Protein AF-A0A954EXG2-F1 (afdb_monomer_lite)

Sequence (104 aa):
MPHRYLPLVLIFASLTGCLSPFSTRLPEVVGRPAEVERRASQIKDPYPDSRLGPEVGFRPLEFQEQRAEPVNAKDRYYSGFVSRPRVSPTPAPAYPPGAMAPPM

pLDDT: mean 72.32, std 8.4, range [51.09, 84.62]

Secondary structure (DSSP, 8-state):
-GGGTHHHHHHHHHHHHHT-TTT--PPP-S---HHHHHHHHHSPP-SPBTTBS---S---GGGSSPPPHHHHHHHHHHHHHHT------PPPP---TT-PPPP-

Radius of gyration: 28.34 Å; chains: 1; bounding box: 52×89×40 Å

Foldseek 3Di:
DPVVCVVVVVVVVVVVVVPDPVVDDDDDPDDDPVVVVVVVLVDDQPDDDPVDDDDPVDDPPVCPDDDDPVSVVVVVVVCVVVPPPPPPPPPDPPDDPPDDDDDD

Structure (mmCIF, N/CA/C/O backbone):
data_AF-A0A954EXG2-F1
#
_entry.id   AF-A0A954EXG2-F1
#
loop_
_atom_site.group_PDB
_atom_site.id
_atom_site.type_symbol
_atom_site.label_atom_id
_atom_site.label_alt_id
_atom_site.label_comp_id
_atom_site.label_asym_id
_atom_site.label_entity_id
_atom_site.label_seq_id
_atom_site.pdbx_PDB_ins_code
_atom_site.Cartn_x
_atom_site.Cartn_y
_atom_site.Cartn_z
_atom_site.occupancy
_atom_site.B_iso_or_equiv
_atom_site.auth_seq_id
_atom_site.auth_comp_id
_atom_site.auth_asym_id
_atom_site.auth_atom_id
_atom_site.pdbx_PDB_model_num
ATOM 1 N N . MET A 1 1 ? -38.549 33.656 8.333 1.00 58.56 1 MET A N 1
ATOM 2 C CA . MET A 1 1 ? -37.885 33.725 7.009 1.00 58.56 1 MET A CA 1
ATOM 3 C C . MET A 1 1 ? -36.537 32.967 6.863 1.00 58.56 1 MET A C 1
ATOM 5 O O . MET A 1 1 ? -35.978 33.071 5.778 1.00 58.56 1 MET A O 1
ATOM 9 N N . PRO A 1 2 ? -36.008 32.156 7.816 1.00 64.31 2 PRO A N 1
ATOM 10 C CA . PRO A 1 2 ? -34.680 31.533 7.639 1.00 64.31 2 PRO A CA 1
ATOM 11 C C . PRO A 1 2 ? -34.670 30.235 6.803 1.00 64.31 2 PRO A C 1
ATOM 13 O O . PRO A 1 2 ? -33.646 29.883 6.229 1.00 64.31 2 PRO A O 1
ATOM 16 N N . HIS A 1 3 ? -35.800 29.530 6.668 1.00 68.31 3 HIS A N 1
ATOM 17 C CA . HIS A 1 3 ? -35.839 28.214 6.003 1.00 68.31 3 HIS A CA 1
ATOM 18 C C . HIS A 1 3 ? -35.637 28.246 4.481 1.00 68.31 3 HIS A C 1
ATOM 20 O O . HIS A 1 3 ? -35.339 27.215 3.888 1.00 68.31 3 HIS A O 1
ATOM 26 N N . ARG A 1 4 ? -35.761 29.416 3.839 1.00 79.38 4 ARG A N 1
ATOM 27 C CA . ARG A 1 4 ? -35.585 29.554 2.383 1.00 79.38 4 ARG A CA 1
ATOM 28 C C . ARG A 1 4 ? -34.136 29.358 1.931 1.00 79.38 4 ARG A C 1
ATOM 30 O O . ARG A 1 4 ? -33.912 28.953 0.799 1.00 79.38 4 ARG A O 1
ATOM 37 N N . TYR A 1 5 ? -33.171 29.610 2.815 1.00 83.88 5 TYR A N 1
ATOM 38 C CA . TYR A 1 5 ? -31.743 29.496 2.506 1.00 83.88 5 TYR A CA 1
ATOM 39 C C . TYR A 1 5 ? -31.146 28.138 2.895 1.00 83.88 5 TYR A C 1
ATOM 41 O O . TYR A 1 5 ? -30.061 27.798 2.438 1.00 83.88 5 TYR A O 1
ATOM 49 N N . LEU A 1 6 ? -31.867 27.335 3.684 1.00 81.94 6 LEU A N 1
ATOM 50 C CA . LEU A 1 6 ? -31.437 26.010 4.137 1.00 81.94 6 LEU A CA 1
ATOM 51 C C . LEU A 1 6 ? -31.040 25.053 2.991 1.00 81.94 6 LEU A C 1
ATOM 53 O O . LEU A 1 6 ? -29.965 24.460 3.091 1.00 81.94 6 LEU A O 1
ATOM 57 N N . PRO A 1 7 ? -31.804 24.918 1.883 1.00 83.38 7 PRO A N 1
ATOM 58 C CA . PRO A 1 7 ? -31.376 24.056 0.778 1.00 83.38 7 PRO A CA 1
ATOM 59 C C . PRO A 1 7 ? -30.117 24.588 0.080 1.00 83.38 7 PRO A C 1
ATOM 61 O O . PRO A 1 7 ? -29.258 23.812 -0.323 1.00 83.38 7 PRO A O 1
ATOM 64 N N . LEU A 1 8 ? -29.969 25.910 -0.010 1.00 84.00 8 LEU A N 1
ATOM 65 C CA . LEU A 1 8 ? -28.820 26.568 -0.635 1.00 84.00 8 LEU A CA 1
ATOM 66 C C . LEU A 1 8 ? -27.535 26.330 0.176 1.00 84.00 8 LEU A C 1
ATOM 68 O O . LEU A 1 8 ? -26.486 26.036 -0.393 1.00 84.00 8 LEU A O 1
ATOM 72 N N . VAL A 1 9 ? -27.643 26.373 1.508 1.00 84.12 9 VAL A N 1
ATOM 73 C CA . VAL A 1 9 ? -26.551 26.049 2.440 1.00 84.12 9 VAL A CA 1
ATOM 74 C C . VAL A 1 9 ? -26.161 24.570 2.357 1.00 84.12 9 VAL A C 1
ATOM 76 O O . VAL A 1 9 ? -24.971 24.267 2.318 1.00 84.12 9 VAL A O 1
ATOM 79 N N . LEU A 1 10 ? -27.128 23.647 2.269 1.00 82.19 10 LEU A N 1
ATOM 80 C CA . LEU A 1 10 ? -26.848 22.212 2.102 1.00 82.19 10 LEU A CA 1
ATOM 81 C C . LEU A 1 10 ? -26.133 21.905 0.781 1.00 82.19 10 LEU A C 1
ATOM 83 O O . LEU A 1 10 ? -25.173 21.137 0.770 1.00 82.19 10 LEU A O 1
ATOM 87 N N . ILE A 1 11 ? -26.555 22.536 -0.318 1.00 81.50 11 ILE A N 1
ATOM 88 C CA . ILE A 1 11 ? -25.907 22.379 -1.627 1.00 81.50 11 ILE A CA 1
ATOM 89 C C . ILE A 1 11 ? -24.457 22.873 -1.557 1.00 81.50 11 ILE A C 1
ATOM 91 O O . ILE A 1 11 ? -23.544 22.140 -1.936 1.00 81.50 11 ILE A O 1
ATOM 95 N N . PHE A 1 12 ? -24.220 24.064 -1.000 1.00 77.94 12 PHE A N 1
ATOM 96 C CA . PHE A 1 12 ? -22.863 24.599 -0.854 1.00 77.94 12 PHE A CA 1
ATOM 97 C C . PHE A 1 12 ? -21.974 23.721 0.039 1.00 77.94 12 PHE A C 1
ATOM 99 O O . PHE A 1 12 ? -20.819 23.479 -0.303 1.00 77.94 12 PHE A O 1
ATOM 106 N N . ALA A 1 13 ? -22.515 23.191 1.140 1.00 74.75 13 ALA A N 1
ATOM 107 C CA . ALA A 1 13 ? -21.790 22.293 2.039 1.00 74.75 13 ALA A CA 1
ATOM 108 C C . ALA A 1 13 ? -21.454 20.933 1.396 1.00 74.75 13 ALA A C 1
ATOM 110 O O . ALA A 1 13 ? -20.414 20.352 1.691 1.00 74.75 13 ALA A O 1
ATOM 111 N N . SER A 1 14 ? -22.300 20.427 0.492 1.00 71.62 14 SER A N 1
ATOM 112 C CA . SER A 1 14 ? -22.030 19.172 -0.225 1.00 71.62 14 SER A CA 1
ATOM 113 C C . SER A 1 14 ? -20.930 19.308 -1.289 1.00 71.62 14 SER A C 1
ATOM 115 O O . SER A 1 14 ? -20.156 18.375 -1.512 1.00 71.62 14 SER A O 1
ATOM 117 N N . LEU A 1 15 ? -20.805 20.489 -1.904 1.00 68.25 15 LEU A N 1
ATOM 118 C CA . LEU A 1 15 ? -19.808 20.758 -2.944 1.00 68.25 15 LEU A CA 1
ATOM 119 C C . LEU A 1 15 ? -18.398 20.960 -2.375 1.00 68.25 15 LEU A C 1
ATOM 121 O O . LEU A 1 15 ? -17.425 20.520 -2.987 1.00 68.25 15 LEU A O 1
ATOM 125 N N . THR A 1 16 ? -18.265 21.566 -1.191 1.00 66.06 16 THR A N 1
ATOM 126 C CA . THR A 1 16 ? -16.956 21.758 -0.538 1.00 66.06 16 THR A CA 1
ATOM 127 C C . THR A 1 16 ? -16.332 20.445 -0.059 1.00 66.06 16 THR A C 1
ATOM 129 O O . THR A 1 16 ? -15.108 20.340 -0.001 1.00 66.06 16 THR A O 1
ATOM 132 N N . GLY A 1 17 ? -17.146 1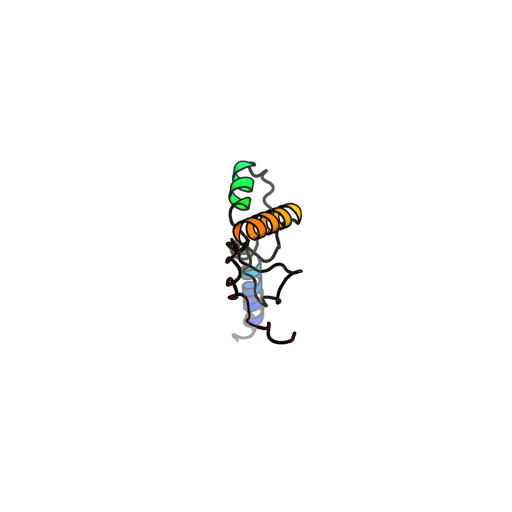9.421 0.221 1.00 61.03 17 GLY A N 1
ATOM 133 C CA . GLY A 1 17 ? -16.667 18.083 0.580 1.00 61.03 17 GLY A CA 1
ATOM 134 C C . GLY A 1 17 ? -16.079 17.289 -0.593 1.00 61.03 17 GLY A C 1
ATOM 135 O O . GLY A 1 17 ? -15.156 16.503 -0.392 1.00 61.03 17 GLY A O 1
ATOM 136 N N . CYS A 1 18 ? -16.561 17.513 -1.821 1.00 61.28 18 CYS A N 1
ATOM 137 C CA . CYS A 1 18 ? -16.176 16.707 -2.989 1.00 61.28 18 CYS A CA 1
ATOM 138 C C . CYS A 1 18 ? -14.861 17.144 -3.661 1.00 61.28 18 CYS A C 1
ATOM 140 O O . CYS A 1 18 ? -14.242 16.342 -4.350 1.00 61.28 18 CYS A O 1
ATOM 142 N N . LEU A 1 19 ? -14.421 18.391 -3.467 1.00 57.62 19 LEU A N 1
ATOM 143 C CA . LEU A 1 19 ? -13.206 18.958 -4.084 1.00 57.62 19 LEU A CA 1
ATOM 144 C C . LEU A 1 19 ? -12.041 19.114 -3.096 1.00 57.62 19 LEU A C 1
ATOM 146 O O . LEU A 1 19 ? -11.046 19.775 -3.391 1.00 57.62 19 LEU A O 1
ATOM 150 N N . SER A 1 20 ? -12.156 18.527 -1.904 1.00 60.41 20 SER A N 1
ATOM 151 C CA . SER A 1 20 ? -11.100 18.610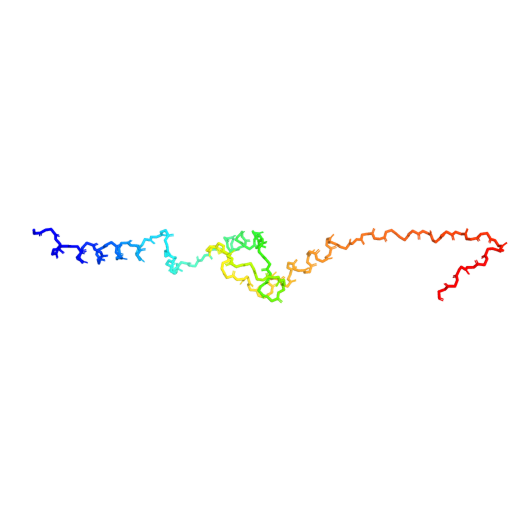 -0.903 1.00 60.41 20 SER A CA 1
ATOM 152 C C . SER A 1 20 ? -9.945 17.656 -1.249 1.00 60.41 20 SER A C 1
ATOM 154 O O . SER A 1 20 ? -10.192 16.457 -1.441 1.00 60.41 20 SER A O 1
ATOM 156 N N . PRO A 1 21 ? -8.680 18.126 -1.253 1.00 58.00 21 PRO A N 1
ATOM 157 C CA . PRO A 1 21 ? -7.502 17.277 -1.468 1.00 58.00 21 PRO A CA 1
ATOM 158 C C . PRO A 1 21 ? -7.305 16.242 -0.350 1.00 58.00 21 PRO A C 1
ATOM 160 O O . PRO A 1 21 ? -6.520 15.313 -0.499 1.00 58.00 21 PRO A O 1
ATOM 163 N N . PHE A 1 22 ? -8.034 16.375 0.765 1.00 59.75 22 PHE A N 1
ATOM 164 C CA . PHE A 1 22 ? -8.086 15.362 1.820 1.00 59.75 22 PHE A CA 1
ATOM 165 C C . PHE A 1 22 ? -8.928 14.136 1.449 1.00 59.75 22 PHE A C 1
ATOM 167 O O . PHE A 1 22 ? -8.730 13.081 2.042 1.00 59.75 22 PHE A O 1
ATOM 174 N N . SER A 1 23 ? -9.865 14.261 0.503 1.00 52.62 23 SER A N 1
ATOM 175 C CA . SER A 1 23 ? -10.784 13.172 0.140 1.00 52.62 23 SER A CA 1
ATOM 176 C C . SER A 1 23 ? -10.646 12.696 -1.304 1.00 52.62 23 SER A C 1
ATOM 178 O O . SER A 1 23 ? -11.157 11.628 -1.632 1.00 52.62 23 SER A O 1
ATOM 180 N N . THR A 1 24 ? -9.969 13.456 -2.168 1.00 54.91 24 THR A N 1
ATOM 181 C CA . THR A 1 24 ? -9.783 13.105 -3.580 1.00 54.91 24 THR A CA 1
ATOM 182 C C . THR A 1 24 ? -8.302 13.036 -3.933 1.00 54.91 24 THR A C 1
ATOM 184 O O . THR A 1 24 ? -7.575 14.023 -3.845 1.00 54.91 24 THR A O 1
ATOM 187 N N . ARG A 1 25 ? -7.840 11.853 -4.359 1.00 59.72 25 ARG A N 1
ATOM 188 C CA . ARG A 1 25 ? -6.558 11.734 -5.057 1.00 59.72 25 ARG A CA 1
ATOM 189 C C . ARG A 1 25 ? -6.762 12.138 -6.508 1.00 59.72 25 ARG A C 1
ATOM 191 O O . ARG A 1 25 ? -7.458 11.451 -7.251 1.00 59.72 25 ARG A O 1
ATOM 198 N N . LEU A 1 26 ? -6.138 13.239 -6.905 1.00 69.81 26 LEU A N 1
ATOM 199 C CA . LEU A 1 26 ? -6.042 13.603 -8.310 1.00 69.81 26 LEU A CA 1
ATOM 200 C C . LEU A 1 26 ? -4.993 12.709 -8.990 1.00 69.81 26 LEU A C 1
ATOM 202 O O . LEU A 1 26 ? -3.965 12.413 -8.375 1.00 69.81 26 LEU A O 1
ATOM 206 N N . PRO A 1 27 ? -5.229 12.266 -10.236 1.00 59.47 27 PRO A N 1
ATOM 207 C CA . PRO A 1 27 ? -4.205 11.567 -10.996 1.00 59.47 27 PRO A CA 1
ATOM 208 C C . PRO A 1 27 ? -3.012 12.507 -11.208 1.00 59.47 27 PRO A C 1
ATOM 210 O O . PRO A 1 27 ? -3.138 13.570 -11.815 1.00 59.47 27 PRO A O 1
ATOM 213 N N . GLU A 1 28 ? -1.846 12.127 -10.687 1.00 63.59 28 GLU A N 1
ATOM 214 C CA . GLU A 1 28 ? -0.599 12.838 -10.958 1.00 63.59 28 GLU A CA 1
ATOM 215 C C . GLU A 1 28 ? -0.137 12.492 -12.380 1.00 63.59 28 GLU A C 1
ATOM 217 O O . GLU A 1 28 ? 0.157 11.340 -12.686 1.00 63.59 28 GLU A O 1
ATOM 222 N N . VAL A 1 29 ? -0.052 13.495 -13.259 1.00 65.12 29 VAL A N 1
ATOM 223 C CA . VAL A 1 29 ? 0.464 13.347 -14.641 1.00 65.12 29 VAL A CA 1
ATOM 224 C C . VAL A 1 29 ? 2.005 13.334 -14.667 1.00 65.12 29 VAL A C 1
ATOM 226 O O . VAL A 1 29 ? 2.638 13.298 -15.719 1.00 65.12 29 VAL A O 1
ATOM 229 N N . VAL A 1 30 ? 2.643 13.377 -13.497 1.00 71.75 30 VAL A N 1
ATOM 230 C CA . VAL A 1 30 ? 4.097 13.443 -13.373 1.00 71.75 30 VAL A CA 1
ATOM 231 C C . VAL A 1 30 ? 4.652 12.024 -13.313 1.00 71.75 30 VAL A C 1
ATOM 233 O O . VAL A 1 30 ? 4.277 11.241 -12.442 1.00 71.75 30 VAL A O 1
ATOM 236 N N . GLY A 1 31 ? 5.567 11.695 -14.229 1.00 65.00 31 GLY A N 1
ATOM 237 C CA . GLY A 1 31 ? 6.314 10.441 -14.173 1.00 65.00 31 GLY A CA 1
ATOM 238 C C . GLY A 1 31 ? 7.049 10.341 -12.839 1.00 65.00 31 GLY A C 1
ATOM 239 O O . GLY A 1 31 ? 7.954 11.130 -12.561 1.00 65.00 31 GLY A O 1
ATOM 240 N N . ARG A 1 32 ? 6.632 9.404 -11.986 1.00 72.00 32 ARG A N 1
ATOM 241 C CA . ARG A 1 32 ? 7.266 9.200 -10.684 1.00 72.00 32 ARG A CA 1
ATOM 242 C C . ARG A 1 32 ? 8.633 8.552 -10.919 1.00 72.00 32 ARG A C 1
ATOM 244 O O . ARG A 1 32 ? 8.731 7.610 -11.704 1.00 72.00 32 ARG A O 1
ATOM 251 N N . PRO A 1 33 ? 9.708 9.032 -10.273 1.00 78.69 33 PRO A N 1
ATOM 252 C CA . PRO A 1 33 ? 11.008 8.394 -10.411 1.00 78.69 33 PRO A CA 1
ATOM 253 C C . PRO A 1 33 ? 10.943 6.968 -9.845 1.00 78.69 33 PRO A C 1
ATOM 255 O O . PRO A 1 33 ? 10.342 6.740 -8.792 1.00 78.69 33 PRO A O 1
ATOM 258 N N . ALA A 1 34 ? 11.603 6.017 -10.512 1.00 77.00 34 ALA A N 1
ATOM 259 C CA . ALA A 1 34 ? 11.578 4.592 -10.152 1.00 77.00 34 ALA A CA 1
ATOM 260 C C . ALA A 1 34 ? 11.983 4.322 -8.688 1.00 77.00 34 ALA A C 1
ATOM 262 O O . ALA A 1 34 ? 11.552 3.351 -8.070 1.00 77.00 34 ALA A O 1
ATOM 263 N N . GLU A 1 35 ? 12.794 5.200 -8.095 1.00 79.62 35 GLU A N 1
ATOM 264 C CA . GLU A 1 35 ? 13.189 5.131 -6.687 1.00 79.62 35 GLU A CA 1
ATOM 265 C C . GLU A 1 35 ? 12.013 5.337 -5.722 1.00 79.62 35 GLU A C 1
ATOM 267 O O . GLU A 1 35 ? 11.942 4.673 -4.686 1.00 79.62 35 GLU A O 1
ATOM 272 N N . VAL A 1 36 ? 11.075 6.225 -6.062 1.00 77.31 36 VAL A N 1
ATOM 273 C CA . VAL A 1 36 ? 9.877 6.497 -5.254 1.00 77.31 36 VAL A CA 1
ATOM 274 C C . VAL A 1 36 ? 8.918 5.315 -5.323 1.00 77.31 36 VAL A C 1
ATOM 276 O O . VAL A 1 36 ? 8.417 4.879 -4.287 1.00 77.31 36 VAL A O 1
ATOM 279 N N . GLU A 1 37 ? 8.734 4.729 -6.505 1.00 70.56 37 GLU A N 1
ATOM 280 C CA . GLU A 1 37 ? 7.950 3.498 -6.665 1.00 70.56 37 GLU A CA 1
ATOM 281 C C . GLU A 1 37 ? 8.575 2.332 -5.898 1.00 70.56 37 GLU A C 1
ATOM 283 O O . GLU A 1 37 ? 7.882 1.587 -5.200 1.00 70.56 37 GLU A O 1
ATOM 288 N N . ARG A 1 38 ? 9.908 2.217 -5.935 1.00 73.12 38 ARG A N 1
ATOM 289 C CA . ARG A 1 38 ? 10.633 1.188 -5.191 1.00 73.12 38 ARG A CA 1
ATOM 290 C C . ARG A 1 38 ? 10.451 1.350 -3.684 1.00 73.12 38 ARG A C 1
ATOM 292 O O . ARG A 1 38 ? 10.200 0.352 -3.014 1.00 73.12 38 ARG A O 1
ATOM 299 N N . ARG A 1 39 ? 10.516 2.572 -3.147 1.00 74.88 39 ARG A N 1
ATOM 300 C CA . ARG A 1 39 ? 10.254 2.841 -1.719 1.00 74.88 39 ARG A CA 1
ATOM 301 C C . ARG A 1 39 ? 8.802 2.559 -1.337 1.00 74.88 39 ARG A C 1
ATOM 303 O O . ARG A 1 39 ? 8.565 1.924 -0.316 1.00 74.88 39 ARG A O 1
ATOM 310 N N . ALA A 1 40 ? 7.841 2.943 -2.174 1.00 67.88 40 ALA A N 1
ATOM 311 C CA . ALA A 1 40 ? 6.434 2.620 -1.946 1.00 67.88 40 ALA A CA 1
ATOM 312 C C . ALA A 1 40 ? 6.187 1.098 -1.935 1.00 67.88 40 ALA A C 1
ATOM 314 O O . ALA A 1 40 ? 5.424 0.600 -1.111 1.00 67.88 40 ALA A O 1
ATOM 315 N N . SER A 1 41 ? 6.897 0.343 -2.782 1.00 66.81 41 SER A N 1
ATOM 316 C CA . SER A 1 41 ? 6.797 -1.123 -2.839 1.00 66.81 41 SER A CA 1
ATOM 317 C C . SER A 1 41 ? 7.375 -1.849 -1.615 1.00 66.81 41 SER A C 1
ATOM 319 O O . SER A 1 41 ? 7.061 -3.020 -1.413 1.00 66.81 41 SER A O 1
ATOM 321 N N . GLN A 1 42 ? 8.203 -1.179 -0.801 1.00 71.31 42 GLN A N 1
ATOM 322 C CA . GLN A 1 42 ? 8.805 -1.763 0.408 1.00 71.31 42 GLN A CA 1
ATOM 323 C C . GLN A 1 42 ? 7.850 -1.794 1.600 1.00 71.31 42 GLN A C 1
ATOM 325 O O . GLN A 1 42 ? 7.946 -2.688 2.437 1.00 71.31 42 GLN A O 1
ATOM 330 N N . ILE A 1 43 ? 6.936 -0.827 1.694 1.00 73.94 43 ILE A N 1
ATOM 331 C CA . ILE A 1 43 ? 5.876 -0.841 2.707 1.00 73.94 43 ILE A CA 1
ATOM 332 C C . ILE A 1 43 ? 5.022 -2.059 2.391 1.00 73.94 43 ILE A C 1
ATOM 334 O O . ILE A 1 43 ? 4.613 -2.150 1.249 1.00 73.94 43 ILE A O 1
ATOM 338 N N . LYS A 1 44 ? 4.761 -2.987 3.317 1.00 76.00 44 LYS A N 1
ATOM 339 C CA . LYS A 1 44 ? 3.899 -4.164 3.085 1.00 76.00 44 LYS A CA 1
ATOM 340 C C . LYS A 1 44 ? 2.430 -3.811 3.344 1.00 76.00 44 LYS A C 1
ATOM 342 O O . LYS A 1 44 ? 2.159 -2.948 4.170 1.00 76.00 44 LYS A O 1
ATOM 347 N N . ASP A 1 45 ? 1.493 -4.451 2.642 1.00 81.06 45 ASP A N 1
ATOM 348 C CA . ASP A 1 45 ? 0.065 -4.336 2.970 1.00 81.06 45 ASP A CA 1
ATOM 349 C C . ASP A 1 45 ? -0.214 -5.169 4.235 1.00 81.06 45 ASP A C 1
ATOM 351 O O . ASP A 1 45 ? 0.056 -6.376 4.223 1.00 81.06 45 ASP A O 1
ATOM 355 N N . PRO A 1 46 ? -0.661 -4.551 5.344 1.00 77.62 46 PRO A N 1
ATOM 356 C CA . PRO A 1 46 ? -0.954 -5.279 6.571 1.00 77.62 46 PRO A CA 1
ATOM 357 C C . PRO A 1 46 ? -2.295 -6.027 6.517 1.00 77.62 46 PRO A C 1
ATOM 359 O O . PRO A 1 46 ? -2.552 -6.851 7.394 1.00 77.62 46 PRO A O 1
ATOM 362 N N . TYR A 1 47 ? -3.153 -5.756 5.529 1.00 81.81 47 TYR A N 1
ATOM 363 C CA . TYR A 1 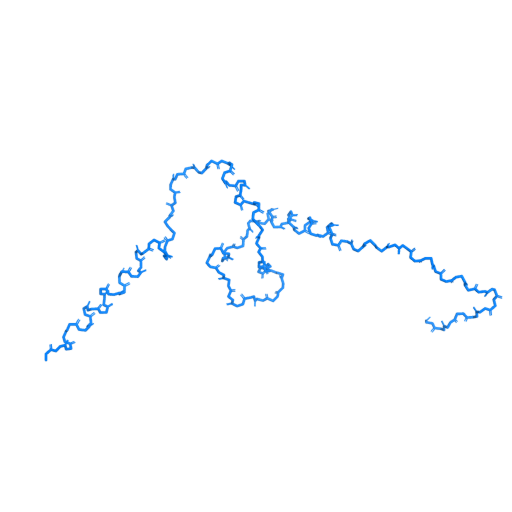47 ? -4.476 -6.365 5.427 1.00 81.81 47 TYR A CA 1
ATOM 364 C C . TYR A 1 47 ? -4.430 -7.712 4.694 1.00 81.81 47 TYR A C 1
ATOM 366 O O . TYR A 1 47 ? -3.569 -7.931 3.837 1.00 81.81 47 TYR A O 1
ATOM 374 N N . PRO A 1 48 ? -5.351 -8.641 5.019 1.00 78.12 48 PRO A N 1
ATOM 375 C CA . PRO A 1 48 ? -5.416 -9.934 4.350 1.00 78.12 48 PRO A CA 1
ATOM 376 C C . PRO A 1 48 ? -5.707 -9.766 2.857 1.00 78.12 48 PRO A C 1
ATOM 378 O O . PRO A 1 48 ? -6.127 -8.713 2.388 1.00 78.12 48 PRO A O 1
ATOM 381 N N . ASP A 1 49 ? -5.489 -10.814 2.083 1.00 79.50 49 ASP A N 1
ATOM 382 C CA . ASP A 1 49 ? -5.818 -10.817 0.662 1.00 79.50 49 ASP A CA 1
ATOM 383 C C . ASP A 1 49 ? -7.344 -10.835 0.473 1.00 79.50 49 ASP A C 1
ATOM 385 O O . ASP A 1 49 ? -8.046 -11.492 1.238 1.00 79.50 49 ASP A O 1
ATOM 389 N N . SER A 1 50 ? -7.880 -10.180 -0.559 1.00 80.62 50 SER A N 1
ATOM 390 C CA . SER A 1 50 ? -9.311 -10.309 -0.890 1.00 80.62 50 SER A CA 1
ATOM 391 C C . SER A 1 50 ? -9.706 -11.745 -1.267 1.00 80.62 50 SER A C 1
ATOM 393 O O . SER A 1 50 ? -10.859 -12.135 -1.109 1.00 80.62 50 SER A O 1
ATOM 395 N N . ARG A 1 51 ? -8.746 -12.551 -1.741 1.00 82.44 51 ARG A N 1
ATOM 396 C CA . ARG A 1 51 ? -8.942 -13.952 -2.146 1.00 82.44 51 ARG A CA 1
ATOM 397 C C . ARG A 1 51 ? -8.579 -14.959 -1.052 1.00 82.44 51 ARG A C 1
ATOM 399 O O . ARG A 1 51 ? -8.851 -16.145 -1.224 1.00 82.44 51 ARG A O 1
ATOM 406 N N . LEU A 1 52 ? -7.911 -14.528 0.022 1.00 75.12 52 LEU A N 1
ATOM 407 C CA . LEU A 1 52 ? -7.428 -15.396 1.100 1.00 75.12 52 LEU A CA 1
ATOM 408 C C . LEU A 1 52 ? -7.704 -14.756 2.461 1.00 75.12 52 LEU A C 1
ATOM 410 O O . LEU A 1 52 ? -7.042 -13.798 2.856 1.00 75.12 52 LEU A O 1
ATOM 414 N N . GLY A 1 53 ? -8.607 -15.381 3.210 1.00 75.44 53 GLY A N 1
ATOM 415 C CA . GLY A 1 53 ? -8.949 -14.991 4.572 1.00 75.44 53 GLY A CA 1
ATOM 416 C C . GLY A 1 53 ? -10.347 -14.385 4.687 1.00 75.44 53 GLY A C 1
ATOM 417 O O . GLY A 1 53 ? -11.076 -14.297 3.699 1.00 75.44 53 GLY A O 1
ATOM 418 N N . PRO A 1 54 ? -10.749 -14.022 5.912 1.00 76.75 54 PRO A N 1
ATOM 419 C CA . PRO A 1 54 ? -12.025 -13.370 6.152 1.00 76.75 54 PRO A CA 1
ATOM 420 C C . PRO A 1 54 ? -12.016 -11.953 5.578 1.00 76.75 54 PRO A C 1
ATOM 422 O O . PRO A 1 54 ? -10.997 -11.255 5.614 1.00 76.75 54 PRO A O 1
ATOM 425 N N . GLU A 1 55 ? -13.171 -11.516 5.085 1.00 77.69 55 GLU A N 1
ATOM 426 C CA . GLU A 1 55 ? -13.336 -10.140 4.647 1.00 77.69 55 GLU A CA 1
ATOM 427 C C . GLU A 1 55 ? -13.208 -9.207 5.859 1.00 77.69 55 GLU A C 1
ATOM 429 O O . GLU A 1 55 ? -14.012 -9.220 6.793 1.00 77.69 55 GLU A O 1
ATOM 434 N N . VAL A 1 56 ? 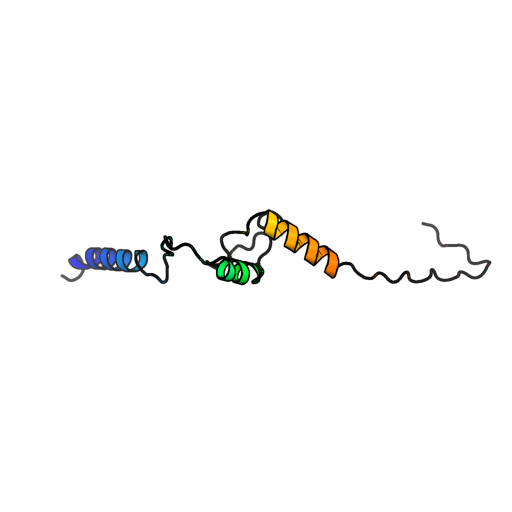-12.150 -8.401 5.861 1.00 72.50 56 VAL A N 1
ATOM 435 C CA . VAL A 1 56 ? -12.010 -7.281 6.786 1.00 72.50 56 VAL A CA 1
ATOM 436 C C . VAL A 1 56 ? -12.961 -6.190 6.312 1.00 72.50 56 VAL A C 1
ATOM 438 O O . VAL A 1 56 ? -12.650 -5.462 5.375 1.00 72.50 56 VAL A O 1
ATOM 441 N N . GLY A 1 57 ? -14.135 -6.097 6.943 1.00 73.94 57 GLY A N 1
ATOM 442 C CA . GLY A 1 57 ? -15.222 -5.193 6.536 1.00 73.94 57 GLY A CA 1
ATOM 443 C C . GLY A 1 57 ? -14.860 -3.702 6.457 1.00 73.94 57 GLY A C 1
ATOM 444 O O . GLY A 1 57 ? -15.662 -2.905 5.982 1.00 73.94 57 GLY A O 1
ATOM 445 N N . PHE A 1 58 ? -13.659 -3.307 6.892 1.00 76.69 58 PHE A N 1
ATOM 446 C CA . PHE A 1 58 ? -13.115 -1.976 6.661 1.00 76.69 58 PHE A CA 1
ATOM 447 C C . PHE A 1 58 ? -11.607 -2.029 6.373 1.00 76.69 58 PHE A C 1
ATOM 449 O O . PHE A 1 58 ? -10.820 -2.481 7.209 1.00 76.69 58 PHE A O 1
ATOM 456 N N . ARG A 1 59 ? -11.206 -1.515 5.203 1.00 83.75 59 ARG A N 1
ATOM 457 C CA . ARG A 1 59 ? -9.811 -1.192 4.867 1.00 83.75 59 ARG A CA 1
ATOM 458 C C . ARG A 1 59 ? -9.638 0.330 4.834 1.00 83.75 59 ARG A C 1
ATOM 460 O O . ARG A 1 59 ? -10.504 1.014 4.283 1.00 83.75 59 ARG A O 1
ATOM 467 N N . PRO A 1 60 ? -8.539 0.880 5.374 1.00 81.44 60 PRO A N 1
ATOM 468 C CA . PRO A 1 60 ? -8.212 2.290 5.217 1.00 81.44 60 PRO A CA 1
ATOM 469 C C . PRO A 1 60 ? -8.094 2.666 3.740 1.00 81.44 60 PRO A C 1
ATOM 471 O O . PRO A 1 60 ? -7.746 1.827 2.909 1.00 81.44 60 PRO A O 1
ATOM 474 N N . LEU A 1 61 ? -8.325 3.945 3.430 1.00 77.00 61 LEU A N 1
ATOM 475 C CA . LEU A 1 61 ? -8.311 4.466 2.056 1.00 77.00 61 LEU A CA 1
ATOM 476 C C . LEU A 1 61 ? -7.032 4.093 1.286 1.00 77.00 61 LEU A C 1
ATOM 478 O O . LEU A 1 61 ? -7.082 3.774 0.105 1.00 77.00 61 LEU A O 1
ATOM 482 N N . GLU A 1 62 ? -5.892 4.095 1.973 1.00 73.25 62 GLU A N 1
ATOM 483 C CA . GLU A 1 62 ? -4.571 3.826 1.394 1.00 73.25 62 GLU A CA 1
ATOM 484 C C . GLU A 1 62 ? -4.336 2.348 1.031 1.00 73.25 62 GLU A C 1
ATOM 486 O O . GLU A 1 62 ? -3.380 2.045 0.321 1.00 73.25 62 GLU A O 1
ATOM 491 N N . PHE A 1 63 ? -5.205 1.441 1.493 1.00 77.56 63 PHE A N 1
ATOM 492 C CA . PHE A 1 63 ? -5.110 -0.013 1.307 1.00 77.56 63 PHE A CA 1
ATOM 493 C C . PHE A 1 63 ? -6.393 -0.613 0.705 1.00 77.56 63 PHE A C 1
ATOM 495 O O . PHE A 1 63 ? -6.631 -1.816 0.819 1.00 77.56 63 PHE A O 1
ATOM 502 N N . GLN A 1 64 ? -7.253 0.215 0.094 1.00 79.75 64 GLN A N 1
ATOM 503 C CA . GLN A 1 64 ? -8.450 -0.273 -0.603 1.00 79.75 64 GLN A CA 1
ATOM 504 C C . GLN A 1 64 ? -8.083 -1.151 -1.799 1.00 79.75 64 GLN A C 1
ATOM 506 O O . GLN A 1 64 ? -8.704 -2.190 -2.018 1.00 79.75 64 GLN A O 1
ATOM 511 N N . GLU A 1 65 ? -7.056 -0.751 -2.547 1.00 80.25 65 GLU A N 1
ATOM 512 C CA . GLU A 1 65 ? -6.541 -1.541 -3.654 1.00 80.25 65 GLU A CA 1
ATOM 513 C C . GLU A 1 65 ? -5.493 -2.529 -3.163 1.00 80.25 65 GLU A C 1
ATOM 515 O O . GLU A 1 65 ? -4.461 -2.174 -2.587 1.00 80.25 65 GLU A O 1
ATOM 520 N N . GLN A 1 66 ? -5.754 -3.797 -3.449 1.00 79.56 66 GLN A N 1
ATOM 521 C CA . GLN A 1 66 ? -4.773 -4.839 -3.249 1.00 79.56 66 GLN A CA 1
ATOM 522 C C . 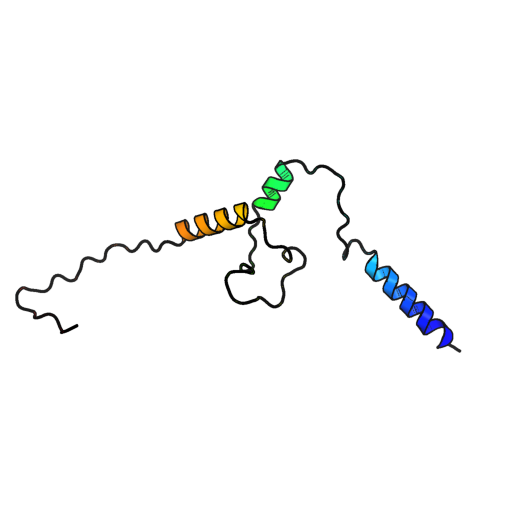GLN A 1 66 ? -3.648 -4.702 -4.281 1.00 79.56 66 GLN A C 1
ATOM 524 O O . GLN A 1 66 ? -3.879 -4.400 -5.452 1.00 79.56 66 GLN A O 1
ATOM 529 N N . ARG A 1 67 ? -2.409 -4.965 -3.857 1.00 80.38 67 ARG A N 1
ATOM 530 C CA . ARG A 1 67 ? -1.237 -4.893 -4.742 1.00 80.38 67 ARG A CA 1
ATOM 531 C C . ARG A 1 67 ? -1.359 -5.821 -5.939 1.00 80.38 67 ARG A C 1
ATOM 533 O O . ARG A 1 67 ? -1.935 -6.905 -5.848 1.00 80.38 67 ARG A O 1
ATOM 540 N N . ALA A 1 68 ? -0.680 -5.425 -7.015 1.00 83.44 68 ALA A N 1
ATOM 541 C CA . ALA A 1 68 ? -0.502 -6.248 -8.199 1.00 83.44 68 ALA A CA 1
ATOM 542 C C . ALA A 1 68 ? -0.059 -7.675 -7.833 1.00 83.44 68 ALA A C 1
ATOM 544 O O . ALA A 1 68 ? 0.830 -7.883 -6.999 1.00 83.44 68 ALA A O 1
ATOM 545 N N . GLU A 1 69 ? -0.666 -8.648 -8.511 1.00 81.88 69 GLU A N 1
ATOM 546 C CA . GLU A 1 69 ? -0.439 -10.082 -8.324 1.00 81.88 69 GLU A CA 1
ATOM 547 C C . GLU A 1 69 ? 1.047 -10.483 -8.212 1.00 81.88 69 GLU A C 1
ATOM 549 O O . GLU A 1 69 ? 1.375 -11.134 -7.217 1.00 81.88 69 GLU A O 1
ATOM 554 N N . PRO A 1 70 ? 1.976 -10.029 -9.083 1.00 84.06 70 PRO A N 1
ATOM 555 C CA . PRO A 1 70 ? 3.378 -10.447 -8.994 1.00 84.06 70 PRO A CA 1
ATOM 556 C C . PRO A 1 70 ? 4.063 -10.012 -7.692 1.00 84.06 70 PRO A C 1
ATOM 558 O O . PRO A 1 70 ? 4.921 -10.721 -7.163 1.00 84.06 70 PRO A O 1
ATOM 561 N N . VAL A 1 71 ? 3.684 -8.856 -7.140 1.00 82.19 71 VAL A N 1
ATOM 562 C CA . VAL A 1 71 ? 4.228 -8.364 -5.864 1.00 82.19 71 VAL A CA 1
ATOM 563 C C . VAL A 1 71 ? 3.678 -9.195 -4.710 1.00 82.19 71 VAL A C 1
ATOM 565 O O . VAL A 1 71 ? 4.426 -9.616 -3.832 1.00 82.19 71 VAL A O 1
ATOM 568 N N . ASN A 1 72 ? 2.382 -9.489 -4.747 1.00 81.44 72 ASN A N 1
ATOM 569 C CA . ASN A 1 72 ? 1.716 -10.268 -3.716 1.00 81.44 72 ASN A CA 1
ATOM 570 C C . ASN A 1 72 ? 2.198 -11.734 -3.700 1.00 81.44 72 ASN A C 1
ATOM 572 O O . ASN A 1 72 ? 2.469 -12.297 -2.640 1.00 81.44 72 ASN A O 1
ATOM 576 N N . ALA A 1 73 ? 2.393 -12.344 -4.873 1.00 83.75 73 ALA A N 1
ATOM 577 C CA . ALA A 1 73 ? 2.970 -13.680 -5.010 1.00 83.75 73 ALA A CA 1
ATOM 578 C C . ALA A 1 73 ? 4.379 -13.754 -4.402 1.00 83.75 73 ALA A C 1
ATOM 580 O O . ALA A 1 73 ? 4.687 -14.676 -3.640 1.00 83.75 73 ALA A O 1
ATOM 581 N N . LYS A 1 74 ? 5.209 -12.741 -4.675 1.00 84.62 74 LYS A N 1
ATOM 582 C CA . LYS A 1 74 ? 6.538 -12.592 -4.077 1.00 84.62 74 LYS A CA 1
ATOM 583 C C . LYS A 1 74 ? 6.454 -12.508 -2.548 1.00 84.62 74 LYS A C 1
ATOM 585 O O . LYS A 1 74 ? 7.170 -13.231 -1.859 1.00 84.62 74 LYS A O 1
ATOM 590 N N . ASP A 1 75 ? 5.560 -11.683 -2.010 1.00 81.00 75 ASP A N 1
ATOM 591 C CA . ASP A 1 75 ? 5.402 -11.511 -0.562 1.00 81.00 75 ASP A CA 1
ATOM 592 C C . ASP A 1 75 ? 4.933 -12.797 0.131 1.00 81.00 75 ASP A C 1
ATOM 594 O O . ASP A 1 75 ? 5.475 -13.151 1.183 1.00 81.00 75 ASP A O 1
ATOM 598 N N . ARG A 1 76 ? 3.994 -13.539 -0.477 1.00 79.88 76 ARG A N 1
ATOM 599 C CA . ARG A 1 76 ? 3.558 -14.858 0.016 1.00 79.88 76 ARG A CA 1
ATOM 600 C C . ARG A 1 76 ? 4.707 -15.859 0.034 1.00 79.88 76 ARG A C 1
ATOM 602 O O . ARG A 1 76 ? 4.870 -16.581 1.020 1.00 79.88 76 ARG A O 1
ATOM 609 N N . TYR A 1 77 ? 5.509 -15.888 -1.030 1.00 83.75 77 TYR A N 1
ATOM 610 C CA . TYR A 1 77 ? 6.682 -16.753 -1.122 1.00 83.75 77 TYR A CA 1
ATOM 611 C C . TYR A 1 77 ? 7.688 -16.448 -0.004 1.00 83.75 77 TYR A C 1
ATOM 613 O O . TYR A 1 77 ? 8.103 -17.356 0.718 1.00 83.75 77 TYR A O 1
ATOM 621 N N . TYR A 1 78 ? 8.015 -15.169 0.211 1.00 79.50 78 TYR A N 1
ATOM 622 C CA . TYR A 1 78 ? 8.920 -14.765 1.289 1.00 79.50 78 TYR A CA 1
ATOM 623 C C . TYR A 1 78 ? 8.356 -15.072 2.679 1.00 79.50 78 TYR A C 1
ATOM 625 O O . TYR A 1 78 ? 9.085 -15.608 3.515 1.00 79.50 78 TYR A O 1
ATOM 633 N N . SER A 1 79 ? 7.071 -14.799 2.938 1.00 75.75 79 SER A N 1
ATOM 634 C CA . SER A 1 79 ? 6.465 -15.157 4.227 1.00 75.75 79 SER A CA 1
ATOM 635 C C . SER A 1 79 ? 6.460 -16.665 4.450 1.00 75.75 79 SER A C 1
ATOM 637 O O . SER A 1 79 ? 6.823 -17.119 5.527 1.00 75.75 79 SER A O 1
ATOM 639 N N . GLY A 1 80 ? 6.142 -17.454 3.421 1.00 74.75 80 GLY A N 1
ATOM 640 C CA . GLY A 1 80 ? 6.153 -18.911 3.504 1.00 74.75 80 GLY A CA 1
ATOM 641 C C . GLY A 1 80 ? 7.543 -19.471 3.793 1.00 74.75 80 GLY A C 1
ATOM 642 O O . GLY A 1 80 ? 7.653 -20.451 4.519 1.00 74.75 80 GLY A O 1
ATOM 643 N N . PHE A 1 81 ? 8.604 -18.842 3.284 1.00 75.38 81 PHE A N 1
ATOM 644 C CA . PHE A 1 81 ? 9.982 -19.247 3.562 1.00 75.38 81 PHE A CA 1
ATOM 645 C C . PHE A 1 81 ? 10.405 -18.946 5.007 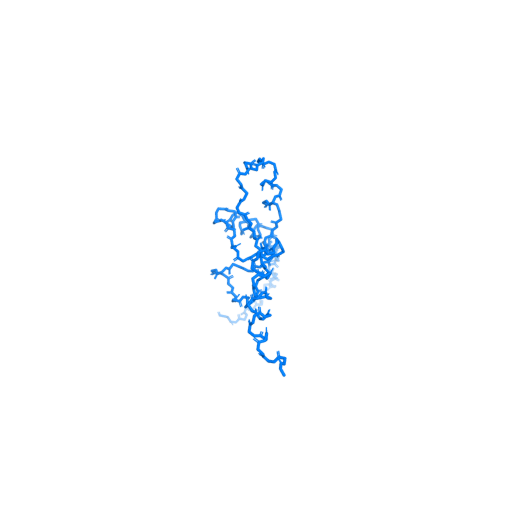1.00 75.38 81 PHE A C 1
ATOM 647 O O . PHE A 1 81 ? 10.989 -19.805 5.666 1.00 75.38 81 PHE A O 1
ATOM 654 N N . VAL A 1 82 ? 10.085 -17.751 5.517 1.00 71.00 82 VAL A N 1
ATOM 655 C CA . VAL A 1 82 ? 10.436 -17.328 6.886 1.00 71.00 82 VAL A CA 1
ATOM 656 C C . VAL A 1 82 ? 9.613 -18.075 7.937 1.00 71.00 82 VAL A C 1
ATOM 658 O O . VAL A 1 82 ? 10.131 -18.421 8.996 1.00 71.00 82 VAL A O 1
ATOM 661 N N . SER A 1 83 ? 8.346 -18.358 7.642 1.00 65.56 83 SER A N 1
ATOM 662 C CA . SER A 1 83 ? 7.416 -19.013 8.562 1.00 65.56 83 SER A CA 1
ATOM 663 C C . SER A 1 83 ? 7.525 -20.535 8.580 1.00 65.56 83 SER A C 1
ATOM 665 O O . SER A 1 83 ? 6.754 -21.164 9.302 1.00 65.56 83 SER A O 1
ATOM 667 N N . ARG A 1 84 ? 8.446 -21.156 7.822 1.00 67.94 84 ARG A N 1
ATOM 668 C CA . ARG A 1 84 ? 8.657 -22.605 7.929 1.00 67.94 84 ARG A CA 1
ATOM 669 C C . ARG A 1 84 ? 9.100 -22.924 9.355 1.00 67.94 84 ARG A C 1
ATOM 671 O O . ARG A 1 84 ? 10.199 -22.508 9.734 1.00 67.94 84 ARG A O 1
ATOM 678 N N . PRO A 1 85 ? 8.301 -23.670 10.144 1.00 64.88 85 PRO A N 1
ATOM 679 C CA . PRO A 1 85 ? 8.785 -24.156 11.417 1.00 64.88 85 PRO A CA 1
ATOM 680 C C . PRO A 1 85 ? 10.027 -24.986 11.114 1.00 64.88 85 PRO A C 1
ATOM 682 O O . PRO A 1 85 ? 9.979 -25.940 10.332 1.00 64.88 85 PRO A O 1
ATOM 685 N N . ARG A 1 86 ? 11.163 -24.593 11.696 1.00 65.19 86 ARG A N 1
ATOM 686 C CA . ARG A 1 86 ? 12.328 -25.467 11.792 1.00 65.19 86 ARG A CA 1
ATOM 687 C C . ARG A 1 86 ? 11.919 -26.593 12.729 1.00 65.19 86 ARG A C 1
ATOM 689 O O . ARG A 1 86 ? 12.192 -26.540 13.922 1.00 65.19 86 ARG A O 1
ATOM 696 N N . VAL A 1 87 ? 11.184 -27.565 12.198 1.00 64.31 87 VAL A N 1
ATOM 697 C CA . VAL A 1 87 ? 10.935 -28.826 12.878 1.00 64.31 87 VAL A CA 1
ATOM 698 C C . VAL A 1 87 ? 12.297 -29.495 12.933 1.00 64.31 87 VAL A C 1
ATOM 700 O O . VAL A 1 87 ? 12.747 -30.119 11.975 1.00 64.31 87 VAL A O 1
ATOM 703 N N . SER A 1 88 ? 13.015 -29.264 14.028 1.00 67.06 88 SER A N 1
ATOM 704 C CA . SER A 1 88 ? 14.101 -30.140 14.427 1.00 67.06 88 SER A CA 1
ATOM 705 C C . SER A 1 88 ? 13.515 -31.549 14.466 1.00 67.06 88 SER A C 1
ATOM 707 O O . SER A 1 88 ? 12.497 -31.723 15.143 1.00 67.06 88 SER A O 1
ATOM 709 N N . PRO A 1 89 ? 14.074 -32.532 13.741 1.00 67.50 89 PRO A N 1
ATOM 710 C CA . PRO A 1 89 ? 13.625 -33.904 13.878 1.00 67.50 89 PRO A CA 1
ATOM 711 C C . PRO A 1 89 ? 13.867 -34.300 15.333 1.00 67.50 89 PRO A C 1
ATOM 713 O O . PRO A 1 89 ? 15.007 -34.490 15.751 1.00 67.50 89 PRO A O 1
ATOM 716 N N . THR A 1 90 ? 12.807 -34.342 16.136 1.00 64.75 90 THR A N 1
ATOM 717 C CA . THR A 1 90 ? 12.863 -34.947 17.458 1.00 64.75 90 THR A CA 1
ATOM 718 C C . THR A 1 90 ? 13.194 -36.415 17.208 1.00 64.75 90 THR A C 1
ATOM 720 O O . THR A 1 90 ? 12.434 -37.075 16.493 1.00 64.75 90 THR A O 1
ATOM 723 N N . PRO A 1 91 ? 14.331 -36.938 17.699 1.00 64.12 91 PRO A N 1
ATOM 724 C CA . PRO A 1 91 ? 14.599 -38.360 17.582 1.00 64.12 91 PRO A CA 1
ATOM 725 C C . PRO A 1 91 ? 13.429 -39.100 18.231 1.00 64.12 91 PRO A C 1
ATOM 727 O O . PRO A 1 91 ? 13.017 -38.759 19.343 1.00 64.12 91 PRO A O 1
ATOM 730 N N . ALA A 1 92 ? 12.854 -40.061 17.505 1.00 68.81 92 ALA A N 1
ATOM 731 C CA . ALA A 1 92 ? 11.812 -40.918 18.050 1.00 68.81 92 ALA A CA 1
ATOM 732 C C . ALA A 1 92 ? 12.314 -41.516 19.378 1.00 68.81 92 ALA A C 1
ATOM 734 O O . ALA A 1 92 ? 13.492 -41.886 19.455 1.00 68.81 92 ALA A O 1
ATOM 735 N N . PRO A 1 93 ? 11.475 -41.595 20.427 1.00 65.81 93 PRO A N 1
ATOM 736 C CA . PRO A 1 93 ? 11.884 -42.240 21.664 1.00 65.81 93 PRO A CA 1
ATOM 737 C C . PRO A 1 93 ? 12.317 -43.671 21.334 1.00 65.81 93 PRO A C 1
ATOM 739 O O . PRO A 1 93 ? 11.555 -44.441 20.750 1.00 65.81 93 PRO A O 1
ATOM 742 N N . ALA A 1 94 ? 13.568 -44.008 21.651 1.00 66.81 94 ALA A N 1
ATOM 743 C CA . ALA A 1 94 ? 14.064 -45.366 21.508 1.00 66.81 94 ALA A CA 1
ATOM 744 C C . ALA A 1 94 ? 13.279 -46.251 22.484 1.00 66.81 94 ALA A C 1
ATOM 746 O O . ALA A 1 94 ? 13.502 -46.202 23.694 1.00 66.81 94 ALA A O 1
ATOM 747 N N . TYR A 1 95 ? 12.317 -47.014 21.969 1.00 66.25 95 TYR A N 1
ATOM 748 C CA . TYR A 1 95 ? 11.611 -48.000 22.773 1.00 66.25 95 TYR A CA 1
ATOM 749 C C . TYR A 1 95 ? 12.603 -49.099 23.184 1.00 66.25 95 TYR A C 1
ATOM 751 O O . TYR A 1 95 ? 13.333 -49.607 22.326 1.00 66.25 95 TYR A O 1
ATOM 759 N N . PRO A 1 96 ? 12.666 -49.477 24.473 1.00 68.00 96 PRO A N 1
ATOM 760 C CA . PRO A 1 96 ? 13.478 -50.607 24.900 1.00 68.00 96 PRO A CA 1
ATOM 761 C C . PRO A 1 96 ? 12.982 -51.891 24.207 1.00 68.00 96 PRO A C 1
ATOM 763 O O . PRO A 1 96 ? 11.773 -52.036 23.988 1.00 68.00 96 PRO A O 1
ATOM 766 N N . PRO A 1 97 ? 13.884 -52.826 23.854 1.00 58.41 97 PRO A N 1
ATOM 767 C CA . PRO A 1 97 ? 13.519 -54.058 23.164 1.00 58.41 97 PRO A CA 1
ATOM 768 C C . PRO A 1 97 ? 12.583 -54.879 24.061 1.00 58.41 97 PRO A C 1
ATOM 770 O O . PRO A 1 97 ? 13.014 -55.461 25.052 1.00 58.41 97 PRO A O 1
ATOM 773 N N . GLY A 1 98 ? 11.286 -54.867 23.742 1.00 63.84 98 GLY A N 1
ATOM 774 C CA . GLY A 1 98 ? 10.236 -55.555 24.504 1.00 63.84 98 GLY A CA 1
ATOM 775 C C . GLY A 1 98 ? 8.974 -54.729 24.774 1.00 63.84 98 GLY A C 1
ATOM 776 O O . GLY A 1 98 ? 7.957 -55.301 25.159 1.00 63.84 98 GLY A O 1
ATOM 777 N N . ALA A 1 99 ? 8.987 -53.412 24.549 1.00 62.03 99 ALA A N 1
ATOM 778 C CA . ALA A 1 99 ? 7.774 -52.603 24.650 1.00 62.03 99 ALA A CA 1
ATOM 779 C C . ALA A 1 99 ? 6.943 -52.718 23.359 1.00 62.03 99 ALA A C 1
ATOM 781 O O . ALA A 1 99 ? 7.309 -52.177 22.317 1.00 62.03 99 ALA A O 1
ATOM 782 N N . MET A 1 100 ? 5.829 -53.449 23.430 1.00 63.84 100 MET A N 1
ATOM 783 C CA . MET A 1 100 ? 4.827 -53.527 22.365 1.00 63.84 100 MET A CA 1
ATOM 784 C C . MET A 1 100 ? 4.230 -52.131 22.141 1.00 63.84 100 MET A C 1
ATOM 786 O O . MET A 1 100 ? 3.749 -51.502 23.085 1.00 63.84 100 MET A O 1
ATOM 790 N N . ALA A 1 101 ? 4.300 -51.625 20.909 1.00 65.94 101 ALA A N 1
ATOM 791 C CA . ALA A 1 101 ? 3.684 -50.351 20.554 1.00 65.94 101 ALA A CA 1
ATOM 792 C C . ALA A 1 101 ? 2.163 -50.411 20.811 1.00 65.94 101 ALA A C 1
ATOM 794 O O . ALA A 1 101 ? 1.550 -51.446 20.529 1.00 65.94 101 ALA A O 1
ATOM 795 N N . PRO A 1 102 ? 1.537 -49.343 21.342 1.00 68.94 102 PRO A N 1
ATOM 796 C CA . PRO A 1 102 ? 0.086 -49.296 21.456 1.00 68.94 102 PRO A CA 1
ATOM 797 C C . PRO A 1 102 ? -0.545 -49.301 20.052 1.00 68.94 102 PRO A C 1
ATOM 799 O O . PRO A 1 102 ? 0.027 -48.712 19.131 1.00 68.94 102 PRO A O 1
ATOM 802 N N . PRO A 1 103 ? -1.700 -49.964 19.871 1.00 66.06 103 PRO A N 1
ATOM 803 C CA . PRO A 1 103 ? -2.339 -50.068 18.567 1.00 66.06 103 PRO A CA 1
ATOM 804 C C . PRO A 1 103 ? -2.795 -48.691 18.066 1.00 66.06 103 PRO A C 1
ATOM 806 O O . PRO A 1 103 ? -3.483 -47.960 18.782 1.00 66.06 103 PRO A O 1
ATOM 809 N N . MET A 1 104 ? -2.417 -48.386 16.824 1.00 51.09 104 MET A N 1
ATOM 810 C CA . MET A 1 104 ? -3.006 -47.376 15.940 1.00 51.09 104 MET A CA 1
ATOM 811 C C . MET A 1 104 ? -3.378 -48.078 14.639 1.00 51.09 104 MET A C 1
ATOM 813 O O . MET A 1 104 ? -2.528 -48.861 14.153 1.00 51.09 104 MET A O 1
#